Protein AF-A0A524MMD0-F1 (afdb_monomer)

Solvent-accessible surface area (backbone atoms only — not comparable to full-atom values): 6807 Å² total; per-residue (Å²): 137,58,68,65,58,50,49,53,50,51,52,51,51,53,52,47,49,54,50,29,52,58,47,24,76,78,70,69,51,60,38,67,59,56,52,52,52,48,49,47,40,40,46,72,66,70,52,76,50,61,64,68,62,44,66,66,45,49,60,56,51,49,51,53,52,50,49,52,53,53,50,52,54,58,70,74,48,60,62,66,66,44,64,77,41,38,72,64,50,50,53,51,50,51,53,50,52,54,50,48,35,52,51,49,5,53,48,41,23,70,76,38,60,90,84,27,53,59,72,64,32,51,105

Sequence (123 aa):
MEVENLIILVCTTLLLSFISSLIYRLTKIPDVIWLMGFGILMGSGIQYVDKALFNELAPLMSILALSIILFEAGINLDIITLIDNLGKSTILTLATVLSSIILVGIAANKILPQDFTLLQGML

Secondary structure (DSSP, 8-state):
--HHHHHHHHHHHHHHHHHHHHHHHHH---HHHHHHHHHHIIIIIS--S-HHHHHHHHHHHHHHHHHHHHHHHHHTS-HHHHHHHHHHHHHHHHHHHHHHHHHHHHHHHHH-TTT--HHHHT-

Nearest PDB structures (foldseek):
  4cz8-assembly1_B  TM=7.862E-01  e=6.042E-01  Pyrococcus abyssi GE5

Radius of gyration: 19.68 Å; Cα contacts (8 Å, |Δi|>4): 52; chains: 1; bounding box: 36×38×47 Å

pLDDT: mean 90.43, std 6.37, range [52.19, 97.44]

Structure (mmCIF, N/CA/C/O backbone):
data_AF-A0A524MMD0-F1
#
_entry.id   AF-A0A524MMD0-F1
#
loop_
_atom_site.group_PDB
_atom_site.id
_atom_site.type_symbol
_atom_site.label_atom_id
_atom_site.label_alt_id
_atom_site.label_comp_id
_atom_site.label_asym_id
_atom_site.label_entity_id
_atom_site.label_seq_id
_atom_site.pdbx_PDB_ins_code
_atom_site.Cartn_x
_atom_site.Cartn_y
_atom_site.Cartn_z
_atom_site.occupancy
_atom_site.B_iso_or_equiv
_atom_site.auth_seq_id
_atom_site.auth_comp_id
_atom_site.auth_asym_id
_atom_site.auth_atom_id
_atom_site.pdbx_PDB_model_num
ATOM 1 N N . MET A 1 1 ? 16.026 9.870 -23.009 1.00 52.19 1 MET A N 1
ATOM 2 C CA . MET A 1 1 ? 14.681 9.601 -23.574 1.00 52.19 1 MET A CA 1
ATOM 3 C C . MET A 1 1 ? 13.789 8.999 -22.484 1.00 52.19 1 MET A C 1
ATOM 5 O O . MET A 1 1 ? 13.274 7.906 -22.650 1.00 52.19 1 MET A O 1
ATOM 9 N N . GLU A 1 2 ? 13.655 9.664 -21.332 1.00 68.81 2 GLU A N 1
ATOM 10 C CA . GLU A 1 2 ? 13.151 9.004 -20.105 1.00 68.81 2 GLU A CA 1
ATOM 11 C C . GLU A 1 2 ? 11.834 9.603 -19.602 1.00 68.81 2 GLU A C 1
ATOM 13 O O . GLU A 1 2 ? 10.924 8.873 -19.220 1.00 68.81 2 GLU A O 1
ATOM 18 N N . VAL A 1 3 ? 11.686 10.929 -19.679 1.00 79.44 3 VAL A N 1
ATOM 19 C CA . VAL A 1 3 ? 10.491 11.629 -19.182 1.00 79.44 3 VAL A CA 1
ATOM 20 C C . VAL A 1 3 ? 9.250 11.308 -20.019 1.00 79.44 3 VAL A C 1
ATOM 22 O O . VAL A 1 3 ? 8.173 11.114 -19.468 1.00 79.44 3 VAL A O 1
ATOM 25 N N . GLU A 1 4 ? 9.395 11.199 -21.341 1.00 85.81 4 GLU A N 1
ATOM 26 C CA . GLU A 1 4 ? 8.289 10.862 -22.247 1.00 85.81 4 GLU A CA 1
ATOM 27 C C . GLU A 1 4 ? 7.704 9.478 -21.936 1.00 85.81 4 GLU A C 1
ATOM 29 O O . GLU A 1 4 ? 6.498 9.354 -21.733 1.00 85.81 4 GLU A O 1
ATOM 34 N N . ASN A 1 5 ? 8.556 8.457 -21.800 1.00 83.62 5 ASN A N 1
ATOM 35 C CA . ASN A 1 5 ? 8.121 7.097 -21.475 1.00 83.62 5 ASN A CA 1
ATOM 36 C C . ASN A 1 5 ? 7.438 7.029 -20.104 1.00 83.62 5 ASN A C 1
ATOM 38 O O . ASN A 1 5 ? 6.449 6.315 -19.947 1.00 83.62 5 ASN A O 1
ATOM 42 N N . LEU A 1 6 ? 7.927 7.795 -19.123 1.00 83.88 6 LEU A N 1
ATOM 43 C CA . LEU A 1 6 ? 7.313 7.881 -17.798 1.00 83.88 6 LEU A CA 1
ATOM 44 C C . LEU A 1 6 ? 5.916 8.507 -17.883 1.00 83.88 6 LEU A C 1
ATOM 46 O O . LEU A 1 6 ? 4.962 7.948 -17.344 1.00 83.88 6 LEU A O 1
ATOM 50 N N . ILE A 1 7 ? 5.773 9.621 -18.605 1.00 88.12 7 ILE A N 1
ATOM 51 C CA . ILE A 1 7 ? 4.473 10.271 -18.816 1.00 88.12 7 ILE A CA 1
ATOM 52 C C . ILE A 1 7 ? 3.508 9.316 -19.523 1.00 88.12 7 ILE A C 1
ATOM 54 O O . ILE A 1 7 ? 2.381 9.149 -19.063 1.00 88.12 7 ILE A O 1
ATOM 58 N N . ILE A 1 8 ? 3.948 8.641 -20.590 1.00 90.25 8 ILE A N 1
ATOM 59 C CA . ILE A 1 8 ? 3.130 7.652 -21.306 1.00 90.25 8 ILE A CA 1
ATOM 60 C C . ILE A 1 8 ? 2.679 6.543 -20.355 1.00 90.25 8 ILE A C 1
ATOM 62 O O . ILE A 1 8 ? 1.504 6.171 -20.364 1.00 90.25 8 ILE A O 1
ATOM 66 N N . LEU A 1 9 ? 3.577 6.039 -19.507 1.00 89.12 9 LEU A N 1
ATOM 67 C CA . LEU A 1 9 ? 3.261 4.983 -18.552 1.00 89.12 9 LEU A CA 1
ATOM 68 C C . LEU A 1 9 ? 2.232 5.441 -17.518 1.00 89.12 9 LEU A C 1
ATOM 70 O O . LEU A 1 9 ? 1.251 4.735 -17.281 1.00 89.12 9 LEU A O 1
ATOM 74 N N . VAL A 1 10 ? 2.405 6.633 -16.944 1.00 89.56 10 VAL A N 1
ATOM 75 C CA . VAL A 1 10 ? 1.456 7.205 -15.979 1.00 89.56 10 VAL A CA 1
ATOM 76 C C . VAL A 1 10 ? 0.101 7.444 -16.640 1.00 89.56 10 VAL A C 1
ATOM 78 O O . VAL A 1 10 ? -0.913 6.970 -16.134 1.00 89.56 10 VAL A O 1
ATOM 81 N N . CYS A 1 11 ? 0.063 8.102 -17.801 1.00 94.12 11 CYS A N 1
ATOM 82 C CA . CYS A 1 11 ? -1.177 8.363 -18.531 1.00 94.12 11 CYS A CA 1
ATOM 83 C C . CYS A 1 11 ? -1.897 7.069 -18.922 1.00 94.12 11 CYS A C 1
ATOM 85 O O . CYS A 1 11 ? -3.111 6.972 -18.757 1.00 94.12 11 CYS A O 1
ATOM 87 N N . THR A 1 12 ? -1.162 6.055 -19.384 1.00 93.88 12 THR A N 1
ATOM 88 C CA . THR A 1 12 ? -1.736 4.747 -19.725 1.00 93.88 12 THR A CA 1
ATOM 89 C C . THR A 1 12 ? -2.268 4.041 -18.482 1.00 93.88 12 THR A C 1
ATOM 91 O O . THR A 1 12 ? -3.351 3.469 -18.532 1.00 93.88 12 THR A O 1
ATOM 94 N N . THR A 1 13 ? -1.564 4.126 -17.349 1.00 93.38 13 THR A N 1
ATOM 95 C CA . THR A 1 13 ? -2.019 3.548 -16.073 1.00 93.38 13 THR A CA 1
ATOM 96 C C . THR A 1 13 ? -3.298 4.229 -15.579 1.00 93.38 13 THR A C 1
ATOM 98 O O . THR A 1 13 ? -4.241 3.549 -15.176 1.00 93.38 13 THR A O 1
ATOM 101 N N . LEU A 1 14 ? -3.377 5.562 -15.663 1.00 93.94 14 LEU A N 1
ATOM 102 C CA . LEU A 1 14 ? -4.578 6.328 -15.311 1.00 93.94 14 LEU A CA 1
ATOM 103 C C . LEU A 1 14 ? -5.759 5.992 -16.229 1.00 93.94 14 LEU A C 1
ATOM 105 O O . LEU A 1 14 ? -6.870 5.755 -15.756 1.00 93.94 14 LEU A O 1
ATOM 109 N N . LEU A 1 15 ? -5.515 5.923 -17.538 1.00 96.38 15 LEU A N 1
ATOM 110 C CA . LEU A 1 15 ? -6.523 5.536 -18.521 1.00 96.38 15 LEU A CA 1
ATOM 111 C C . LEU A 1 15 ? -7.007 4.103 -18.277 1.00 96.38 15 LEU A C 1
ATOM 113 O O . LEU A 1 15 ? -8.210 3.847 -18.311 1.00 96.38 15 LEU A O 1
ATOM 117 N N . LEU A 1 16 ? -6.095 3.175 -17.980 1.00 96.50 16 LEU A N 1
ATOM 118 C CA . LEU A 1 16 ? -6.441 1.794 -17.669 1.00 96.50 16 LEU A CA 1
ATOM 119 C C . LEU A 1 16 ? -7.265 1.693 -16.383 1.00 96.50 16 LEU A C 1
ATOM 121 O O . LEU A 1 16 ? -8.228 0.937 -16.368 1.00 96.50 16 LEU A O 1
ATOM 125 N N . SER A 1 17 ? -6.931 2.465 -15.345 1.00 94.12 17 SER A N 1
ATOM 126 C CA . SER A 1 17 ? -7.716 2.553 -14.105 1.00 94.12 17 SER A CA 1
ATOM 127 C C . SER A 1 17 ? -9.158 3.003 -14.374 1.00 94.12 17 SER A C 1
ATOM 129 O O . SER A 1 17 ? -10.126 2.417 -13.888 1.00 94.12 17 SER A O 1
ATOM 131 N N . PHE A 1 18 ? -9.333 3.998 -15.246 1.00 94.75 18 PHE A N 1
ATOM 132 C CA . PHE A 1 18 ? -10.665 4.433 -15.657 1.00 94.75 18 PHE A CA 1
ATOM 133 C C . PHE A 1 18 ? -11.421 3.348 -16.445 1.00 94.75 18 PHE A C 1
ATOM 135 O O . PHE A 1 18 ? -12.586 3.059 -16.159 1.00 94.75 18 PHE A O 1
ATOM 142 N N . ILE A 1 19 ? -10.764 2.712 -17.422 1.00 95.94 19 ILE A N 1
ATOM 143 C CA . ILE A 1 19 ? -11.371 1.641 -18.227 1.00 95.94 19 ILE A CA 1
ATOM 144 C C . ILE A 1 19 ? -11.730 0.434 -17.357 1.00 95.94 19 ILE A C 1
ATOM 146 O O . ILE A 1 19 ? -12.809 -0.136 -17.514 1.00 95.94 19 ILE A O 1
ATOM 150 N N . SER A 1 20 ? -10.863 0.041 -16.427 1.00 93.94 20 SER A N 1
ATOM 151 C CA . SER A 1 20 ? -11.103 -1.100 -15.547 1.00 93.94 20 SER A CA 1
ATOM 152 C C . SER A 1 20 ? -12.272 -0.837 -14.595 1.00 93.94 20 SER A C 1
ATOM 154 O O . SER A 1 20 ? -13.089 -1.732 -14.386 1.00 93.94 20 SER A O 1
ATOM 156 N N . SER A 1 21 ? -12.449 0.404 -14.130 1.00 92.44 21 SER A N 1
ATOM 157 C CA . SER A 1 21 ? -13.647 0.830 -13.394 1.00 92.44 21 SER A CA 1
ATOM 158 C C . SER A 1 21 ? -14.934 0.697 -14.227 1.00 92.44 21 SER A C 1
ATOM 160 O O . SER A 1 21 ? -15.984 0.287 -13.718 1.00 92.44 21 SER A O 1
ATOM 162 N N . LEU A 1 22 ? -14.872 0.964 -15.537 1.00 93.00 22 LEU A N 1
ATOM 163 C CA . LEU A 1 22 ? -16.003 0.731 -16.440 1.00 93.00 22 LEU A CA 1
ATOM 164 C C . LEU A 1 22 ? -16.271 -0.771 -16.643 1.00 93.00 22 LEU A C 1
ATOM 166 O O . LEU A 1 22 ? -17.420 -1.207 -16.553 1.00 93.00 22 LEU A O 1
ATOM 170 N N . ILE A 1 23 ? -15.222 -1.572 -16.854 1.00 92.62 23 ILE A N 1
ATOM 171 C CA . ILE A 1 23 ? -15.305 -3.036 -17.002 1.00 92.62 23 ILE A CA 1
ATOM 172 C C . ILE A 1 23 ? -15.850 -3.692 -15.727 1.00 92.62 23 ILE A C 1
ATOM 174 O O . ILE A 1 23 ? -16.632 -4.644 -15.812 1.00 92.62 23 ILE A O 1
ATOM 178 N N . TYR A 1 24 ? -15.505 -3.167 -14.549 1.00 92.94 24 TYR A N 1
ATOM 179 C CA . TYR A 1 24 ? -16.016 -3.632 -13.260 1.00 92.94 24 TYR A CA 1
ATOM 180 C C . TYR A 1 24 ? -17.548 -3.588 -13.200 1.00 92.94 24 TYR A C 1
ATOM 182 O O . TYR A 1 24 ? -18.170 -4.489 -12.634 1.00 92.94 24 TYR A O 1
ATOM 190 N N . ARG A 1 25 ? -18.194 -2.605 -13.848 1.00 90.12 25 ARG A N 1
ATOM 191 C CA . ARG A 1 25 ? -19.667 -2.529 -13.884 1.00 90.12 25 ARG A CA 1
ATOM 192 C C . ARG A 1 25 ? -20.305 -3.750 -14.550 1.00 90.12 25 ARG A C 1
ATOM 194 O O . ARG A 1 25 ? -21.381 -4.159 -14.120 1.00 90.12 25 ARG A O 1
ATOM 201 N N . LEU A 1 26 ? -19.640 -4.326 -15.553 1.00 92.00 26 LEU A N 1
ATOM 202 C CA . LEU A 1 26 ? -20.124 -5.461 -16.349 1.00 92.00 26 LEU A CA 1
ATOM 203 C C . LEU A 1 26 ? -19.635 -6.812 -15.806 1.00 92.00 26 LEU A C 1
ATOM 205 O O . LEU A 1 26 ? -20.403 -7.765 -15.749 1.00 92.00 26 LEU A O 1
ATOM 209 N N . THR A 1 27 ? -18.365 -6.896 -15.404 1.00 92.50 27 THR A N 1
ATOM 210 C CA . THR A 1 27 ? -17.694 -8.161 -15.043 1.00 92.50 27 THR A CA 1
ATOM 211 C C . THR A 1 27 ? -17.575 -8.395 -13.540 1.00 92.50 27 THR A C 1
ATOM 213 O O . THR A 1 27 ? -17.327 -9.522 -13.124 1.00 92.50 27 THR A O 1
ATOM 216 N N . LYS A 1 28 ? -17.725 -7.341 -12.722 1.00 92.69 28 LYS A N 1
ATOM 217 C CA . LYS A 1 28 ? -17.452 -7.337 -11.273 1.00 92.69 28 LYS A CA 1
ATOM 218 C C . LYS A 1 28 ? -16.008 -7.688 -10.887 1.00 92.69 28 LYS A C 1
ATOM 220 O O . LYS A 1 28 ? -15.740 -7.928 -9.715 1.00 92.69 28 LYS A O 1
ATOM 225 N N . ILE A 1 29 ? -15.070 -7.661 -11.837 1.00 93.12 29 ILE A N 1
ATOM 226 C CA . ILE A 1 29 ? -13.634 -7.838 -11.581 1.00 93.12 29 ILE A CA 1
ATOM 227 C C . ILE A 1 29 ? -13.042 -6.494 -11.126 1.00 93.12 29 ILE A C 1
ATOM 229 O O . ILE A 1 29 ? -13.105 -5.546 -11.914 1.00 93.12 29 ILE A O 1
ATOM 233 N N . PRO A 1 30 ? -12.491 -6.383 -9.900 1.00 91.62 30 PRO A N 1
ATOM 234 C CA . PRO A 1 30 ? -11.921 -5.136 -9.393 1.00 91.62 30 PRO A CA 1
ATOM 235 C C . PRO A 1 30 ? -10.837 -4.553 -10.304 1.00 91.62 30 PRO A C 1
ATOM 237 O O . PRO 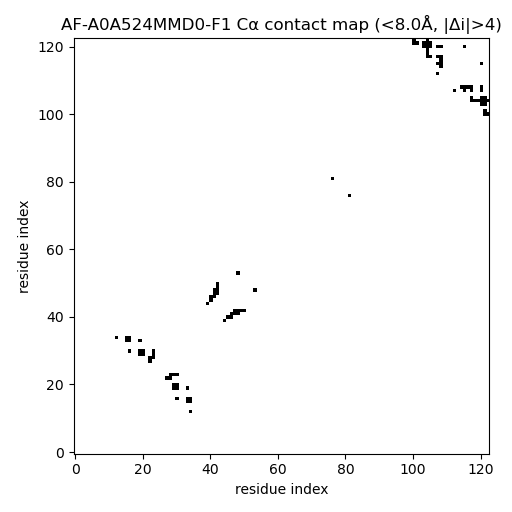A 1 30 ? -10.034 -5.282 -10.892 1.00 91.62 30 PRO A O 1
ATOM 240 N N . ASP A 1 31 ? -10.781 -3.228 -10.366 1.00 92.69 31 ASP A N 1
ATOM 241 C CA . ASP A 1 31 ? -9.770 -2.442 -11.079 1.00 92.69 31 ASP A CA 1
ATOM 242 C C . ASP A 1 31 ? -8.331 -2.801 -10.683 1.00 92.69 31 ASP A C 1
ATOM 244 O O . ASP A 1 31 ? -7.465 -2.915 -11.553 1.00 92.69 31 ASP A O 1
ATOM 248 N N . VAL A 1 32 ? -8.096 -3.077 -9.396 1.00 92.56 32 VAL A N 1
ATOM 249 C CA . VAL A 1 32 ? -6.791 -3.493 -8.857 1.00 92.56 32 VAL A CA 1
ATOM 250 C C . VAL A 1 32 ? -6.219 -4.705 -9.601 1.00 92.56 32 VAL A C 1
ATOM 252 O O . VAL A 1 32 ? -5.018 -4.754 -9.852 1.00 92.56 32 VAL A O 1
ATOM 255 N N . ILE A 1 33 ? -7.054 -5.664 -10.019 1.00 94.75 33 ILE A N 1
ATOM 256 C CA . ILE A 1 33 ? -6.591 -6.862 -10.743 1.00 94.75 33 ILE A CA 1
ATOM 257 C C . ILE A 1 33 ? -6.017 -6.482 -12.112 1.00 94.75 33 ILE A C 1
ATOM 259 O O . ILE A 1 33 ? -4.952 -6.968 -12.498 1.00 94.75 33 ILE A O 1
ATOM 263 N N . TRP A 1 34 ? -6.684 -5.574 -12.825 1.00 94.50 34 TRP A N 1
ATOM 264 C CA . TRP A 1 34 ? -6.228 -5.080 -14.124 1.00 94.50 34 TRP A CA 1
ATOM 265 C C . TRP A 1 34 ? -4.931 -4.280 -14.002 1.00 94.50 34 TRP A C 1
ATOM 267 O O . TRP A 1 34 ? -4.023 -4.459 -14.812 1.00 94.50 34 TRP A O 1
ATOM 277 N N . LEU A 1 35 ? -4.821 -3.444 -12.967 1.00 93.81 35 LEU A N 1
ATOM 278 C CA . LEU A 1 35 ? -3.619 -2.653 -12.699 1.00 93.81 35 LEU A CA 1
ATOM 279 C C . LEU A 1 35 ? -2.424 -3.534 -12.310 1.00 93.81 35 LEU A C 1
ATOM 281 O O . LEU A 1 35 ? -1.333 -3.341 -12.845 1.00 93.81 35 LEU A O 1
ATOM 285 N N . MET A 1 36 ? -2.624 -4.540 -11.450 1.00 94.12 36 MET A N 1
ATOM 286 C CA . MET A 1 36 ? -1.580 -5.517 -11.113 1.00 94.12 36 MET A CA 1
ATOM 287 C C . MET A 1 36 ? -1.110 -6.283 -12.353 1.00 94.12 36 MET A C 1
ATOM 289 O O . MET A 1 36 ? 0.092 -6.387 -12.597 1.00 94.12 36 MET A O 1
ATOM 293 N N . GLY A 1 37 ? -2.048 -6.777 -13.169 1.00 94.56 37 GLY A N 1
ATOM 294 C CA . GLY A 1 37 ? -1.725 -7.482 -14.410 1.00 94.56 37 GLY A CA 1
ATOM 295 C C . GLY A 1 37 ? -0.939 -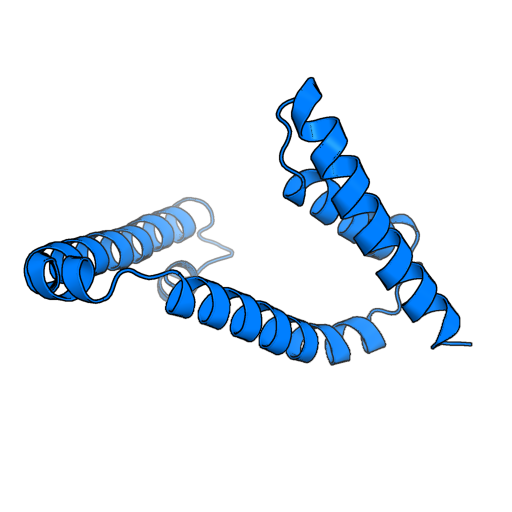6.609 -15.390 1.00 94.56 37 GLY A C 1
ATOM 296 O O . GLY A 1 37 ? 0.057 -7.056 -15.958 1.00 94.56 37 GLY A O 1
ATOM 297 N N . PHE A 1 38 ? -1.332 -5.344 -15.537 1.00 93.94 38 PHE A N 1
ATOM 298 C CA . PHE A 1 38 ? -0.616 -4.377 -16.363 1.00 93.94 38 PHE A CA 1
ATOM 299 C C . PHE A 1 38 ? 0.798 -4.097 -15.851 1.00 93.94 38 PHE A C 1
ATOM 301 O O . PHE A 1 38 ? 1.737 -4.102 -16.643 1.00 93.94 38 PHE A O 1
ATOM 308 N N . GLY A 1 39 ? 0.975 -3.928 -14.537 1.00 91.38 39 GLY A N 1
ATOM 309 C CA . GLY A 1 39 ? 2.294 -3.752 -13.926 1.00 91.38 39 GLY A CA 1
ATOM 310 C C . GLY A 1 39 ? 3.226 -4.938 -14.194 1.00 91.38 39 GLY A C 1
ATOM 311 O O . GLY A 1 39 ? 4.369 -4.747 -14.611 1.00 91.38 39 GLY A O 1
ATOM 312 N N . ILE A 1 40 ? 2.723 -6.168 -14.046 1.00 92.31 40 ILE A N 1
ATOM 313 C CA . ILE A 1 40 ? 3.480 -7.393 -14.356 1.00 92.31 40 ILE A CA 1
ATOM 314 C C . ILE A 1 40 ? 3.852 -7.445 -15.845 1.00 92.31 40 ILE A C 1
ATOM 316 O O . ILE A 1 40 ? 5.000 -7.742 -16.190 1.00 92.31 40 ILE A O 1
ATOM 320 N N . LEU A 1 41 ? 2.904 -7.127 -16.731 1.00 92.88 41 LEU A N 1
ATOM 321 C CA . LEU A 1 41 ? 3.103 -7.145 -18.179 1.00 92.88 41 LEU A CA 1
ATOM 322 C C . LEU A 1 41 ? 4.134 -6.101 -18.626 1.00 92.88 41 LEU A C 1
ATOM 324 O O . LEU A 1 41 ? 5.028 -6.425 -19.406 1.00 92.88 41 LEU A O 1
ATOM 328 N N . MET A 1 42 ? 4.057 -4.877 -18.104 1.00 89.81 42 MET A N 1
ATOM 329 C 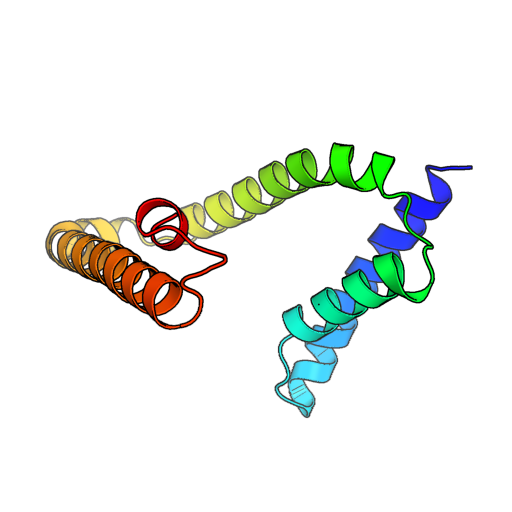CA . MET A 1 42 ? 4.987 -3.799 -18.449 1.00 89.81 42 MET A CA 1
ATOM 330 C C . MET A 1 42 ? 6.382 -4.011 -17.850 1.00 89.81 42 MET A C 1
ATOM 332 O O . MET A 1 42 ? 7.380 -3.721 -18.512 1.00 89.81 42 MET A O 1
ATOM 336 N N . GLY A 1 43 ? 6.465 -4.558 -16.632 1.00 86.75 43 GLY A N 1
ATOM 337 C CA . GLY A 1 43 ? 7.728 -4.799 -15.935 1.00 86.75 43 GLY A CA 1
ATOM 338 C C . GLY A 1 43 ? 8.462 -6.061 -16.396 1.00 86.75 43 GLY A C 1
ATOM 339 O O . GLY A 1 43 ? 9.608 -5.989 -16.834 1.00 86.75 43 GLY A O 1
ATOM 340 N N . SER A 1 44 ? 7.826 -7.233 -16.290 1.00 84.81 44 SER A N 1
ATOM 341 C CA . SER A 1 44 ? 8.471 -8.521 -16.598 1.00 84.81 44 SER A CA 1
ATOM 342 C C . SER A 1 44 ? 8.198 -9.019 -18.015 1.00 84.81 44 SER A C 1
ATOM 344 O O . SER A 1 44 ? 9.033 -9.742 -18.555 1.00 84.81 44 SER A O 1
ATOM 346 N N . GLY A 1 45 ? 7.039 -8.691 -18.593 1.00 86.94 45 GLY A N 1
ATOM 347 C CA . GLY A 1 45 ? 6.634 -9.183 -19.912 1.00 86.94 45 GLY A CA 1
ATOM 348 C C . GLY A 1 45 ? 7.372 -8.480 -21.049 1.00 86.94 45 GLY A C 1
ATOM 349 O O . GLY A 1 45 ? 8.160 -9.098 -21.756 1.00 86.94 45 GLY A O 1
ATOM 350 N N . ILE A 1 46 ? 7.118 -7.180 -21.212 1.00 87.19 46 ILE A N 1
ATOM 351 C CA . ILE A 1 46 ? 7.655 -6.360 -22.313 1.00 87.19 46 ILE A CA 1
ATOM 352 C C . ILE A 1 46 ? 8.977 -5.674 -21.919 1.00 87.19 46 ILE A C 1
ATOM 354 O O . ILE A 1 46 ? 9.719 -5.234 -22.791 1.00 87.19 46 ILE A O 1
ATOM 358 N N . GLN A 1 47 ? 9.299 -5.608 -20.618 1.00 85.38 47 GLN A N 1
ATOM 359 C CA . GLN A 1 47 ? 10.473 -4.897 -20.077 1.00 85.38 47 GLN A CA 1
ATOM 360 C C . GLN A 1 47 ? 10.534 -3.427 -20.520 1.00 85.38 47 GLN A C 1
ATOM 362 O O . GLN A 1 47 ? 11.602 -2.861 -20.735 1.00 85.38 47 GLN A O 1
ATOM 367 N N . TYR A 1 48 ? 9.362 -2.807 -20.660 1.00 85.50 48 TYR A N 1
ATOM 368 C CA . TYR A 1 48 ? 9.233 -1.414 -21.081 1.00 85.50 48 TYR A CA 1
ATOM 369 C C . TYR A 1 48 ? 9.622 -0.437 -19.958 1.00 85.50 48 TYR A C 1
ATOM 371 O O . TYR A 1 48 ? 9.976 0.711 -20.215 1.00 85.50 48 TYR A O 1
ATOM 379 N N . VAL A 1 49 ? 9.555 -0.895 -18.704 1.00 83.56 49 VAL A N 1
ATOM 380 C CA . VAL A 1 49 ? 9.872 -0.105 -17.508 1.00 83.56 49 VAL A CA 1
ATOM 381 C C . VAL A 1 49 ? 11.320 -0.323 -17.091 1.00 83.56 49 VAL A C 1
ATOM 383 O O . VAL A 1 49 ? 11.731 -1.458 -16.843 1.00 83.56 49 VAL A O 1
ATOM 386 N N . ASP A 1 50 ? 12.068 0.769 -16.931 1.00 83.44 50 ASP A N 1
ATOM 387 C CA . ASP A 1 50 ? 13.381 0.723 -16.294 1.00 83.44 50 ASP A CA 1
ATOM 388 C C . ASP A 1 50 ? 13.228 0.405 -14.798 1.00 83.44 50 ASP A C 1
ATOM 390 O O . ASP A 1 50 ? 12.629 1.161 -14.026 1.00 83.44 50 ASP A O 1
ATOM 394 N N . LYS A 1 51 ? 13.789 -0.734 -14.387 1.00 83.62 51 LYS A N 1
ATOM 395 C CA . LYS A 1 51 ? 13.755 -1.214 -13.003 1.00 83.62 51 LYS A CA 1
ATOM 396 C C . LYS A 1 51 ? 14.499 -0.288 -12.042 1.00 83.62 51 LYS A C 1
ATOM 398 O O . LYS A 1 51 ? 14.091 -0.191 -10.889 1.00 83.62 51 LYS A O 1
ATOM 403 N N . ALA A 1 52 ? 15.573 0.370 -12.485 1.00 86.25 52 ALA A N 1
ATOM 404 C CA . ALA A 1 52 ? 16.345 1.279 -11.643 1.00 86.25 52 ALA A CA 1
ATOM 405 C C . ALA A 1 52 ? 15.518 2.523 -11.300 1.00 86.25 52 ALA A C 1
ATOM 407 O O . ALA A 1 52 ? 15.317 2.815 -10.122 1.00 86.25 52 ALA A O 1
ATOM 408 N N . LEU A 1 53 ? 14.939 3.167 -12.320 1.00 83.12 53 LEU A N 1
ATOM 409 C CA . LEU A 1 53 ? 14.036 4.306 -12.133 1.00 83.12 53 LEU A CA 1
ATOM 410 C C . LEU A 1 53 ? 12.795 3.923 -11.317 1.00 83.12 53 LEU A C 1
ATOM 412 O O . LEU A 1 53 ? 12.377 4.674 -10.439 1.00 83.12 53 LEU A O 1
ATOM 416 N N . PHE A 1 54 ? 12.210 2.745 -11.557 1.00 84.00 54 PHE A N 1
ATOM 417 C CA . PHE A 1 54 ? 11.053 2.291 -10.784 1.00 84.00 54 PHE A CA 1
ATOM 418 C C . PHE A 1 54 ? 11.392 2.068 -9.304 1.00 84.00 54 PHE A C 1
ATOM 420 O O . PHE A 1 54 ? 10.627 2.492 -8.444 1.00 84.00 54 PHE A O 1
ATOM 427 N N . ASN A 1 55 ? 12.539 1.460 -8.990 1.00 88.44 55 ASN A N 1
ATOM 428 C CA . ASN A 1 55 ? 12.969 1.246 -7.604 1.00 88.44 55 ASN A CA 1
ATOM 429 C C . ASN A 1 55 ? 13.251 2.559 -6.858 1.00 88.44 55 ASN A C 1
ATOM 431 O O . ASN A 1 55 ? 13.061 2.618 -5.645 1.00 88.44 55 ASN A O 1
ATOM 435 N N . GLU A 1 56 ? 13.675 3.606 -7.566 1.00 89.75 56 GLU A N 1
ATOM 436 C CA . GLU A 1 56 ? 13.880 4.938 -6.990 1.00 89.75 56 GLU A CA 1
ATOM 437 C C . GLU A 1 56 ? 12.552 5.686 -6.775 1.00 89.75 56 GLU A C 1
ATOM 439 O O . GLU A 1 56 ? 12.342 6.315 -5.737 1.00 89.75 56 GLU A O 1
ATOM 444 N N . LEU A 1 57 ? 11.618 5.582 -7.727 1.00 88.06 57 LEU A N 1
ATOM 445 C CA . LEU A 1 57 ? 10.346 6.312 -7.696 1.00 88.06 57 LEU A CA 1
ATOM 446 C C . LEU A 1 57 ? 9.251 5.624 -6.870 1.00 88.06 57 LEU A C 1
ATOM 448 O O . LEU A 1 57 ? 8.397 6.311 -6.304 1.00 88.06 57 LEU A O 1
ATOM 452 N N . ALA A 1 58 ? 9.245 4.291 -6.786 1.00 89.25 58 ALA A N 1
ATOM 453 C CA . ALA A 1 58 ? 8.197 3.533 -6.103 1.00 89.25 58 ALA A CA 1
ATOM 454 C C . ALA A 1 58 ? 8.036 3.915 -4.619 1.00 89.25 58 ALA A C 1
ATOM 456 O O . ALA A 1 58 ? 6.889 4.104 -4.198 1.00 89.25 58 ALA A O 1
ATOM 457 N N . PRO A 1 59 ? 9.111 4.110 -3.823 1.00 94.81 59 PRO A N 1
ATOM 458 C CA . PRO A 1 59 ? 8.982 4.594 -2.450 1.00 94.81 59 PRO A CA 1
ATOM 459 C C . PRO A 1 59 ? 8.319 5.973 -2.373 1.00 94.81 59 PRO A C 1
ATOM 461 O O . PRO A 1 59 ? 7.392 6.162 -1.587 1.00 94.81 59 PRO A O 1
ATOM 464 N N . LEU A 1 60 ? 8.729 6.920 -3.226 1.00 93.94 60 LEU A N 1
ATOM 465 C CA . LEU A 1 60 ? 8.166 8.272 -3.256 1.00 93.94 60 LEU A CA 1
ATOM 466 C C . LEU A 1 60 ? 6.673 8.246 -3.611 1.00 93.94 60 LEU A C 1
ATOM 468 O O . LEU A 1 60 ? 5.859 8.859 -2.921 1.00 93.94 60 LEU A O 1
ATOM 472 N N . MET A 1 61 ? 6.303 7.497 -4.652 1.00 90.75 61 MET A N 1
ATOM 473 C CA . MET A 1 61 ? 4.909 7.360 -5.081 1.00 90.75 61 MET A CA 1
ATOM 474 C C . MET A 1 61 ? 4.055 6.653 -4.029 1.00 90.75 61 MET A C 1
ATOM 476 O O . MET A 1 61 ? 2.917 7.057 -3.811 1.00 90.75 61 MET A O 1
ATOM 480 N N . SER A 1 62 ? 4.605 5.656 -3.330 1.00 94.25 62 SER A N 1
ATOM 481 C CA . SER A 1 62 ? 3.913 4.970 -2.233 1.00 94.25 62 SER A CA 1
ATOM 482 C C . SER A 1 62 ? 3.638 5.916 -1.069 1.00 94.25 62 SER A C 1
ATOM 484 O O . SER A 1 62 ? 2.530 5.922 -0.543 1.00 94.25 62 SER A O 1
ATOM 486 N N . ILE A 1 63 ? 4.607 6.761 -0.699 1.00 96.94 63 ILE A N 1
ATOM 487 C CA . ILE A 1 63 ? 4.424 7.777 0.348 1.00 96.94 63 ILE A CA 1
ATOM 488 C C . ILE A 1 63 ? 3.325 8.759 -0.053 1.00 96.94 63 ILE A C 1
ATOM 490 O O . ILE A 1 63 ? 2.434 9.030 0.752 1.00 96.94 63 ILE A O 1
ATOM 494 N N . LEU A 1 64 ? 3.360 9.272 -1.287 1.00 96.50 64 LEU A N 1
ATOM 495 C CA . LEU A 1 64 ? 2.347 10.203 -1.785 1.00 96.50 64 LEU A CA 1
ATOM 496 C C . LEU A 1 64 ? 0.958 9.557 -1.814 1.00 96.50 64 LEU A C 1
ATOM 498 O O . LEU A 1 64 ? 0.014 10.125 -1.272 1.00 96.50 64 LEU A O 1
ATOM 502 N N . ALA A 1 65 ? 0.841 8.357 -2.384 1.00 94.62 65 ALA A N 1
ATOM 503 C CA . ALA A 1 65 ? -0.420 7.631 -2.478 1.00 94.62 65 ALA A CA 1
ATOM 504 C C . ALA A 1 65 ? -0.994 7.311 -1.093 1.00 94.62 65 ALA A C 1
ATOM 506 O O . ALA A 1 65 ? -2.148 7.633 -0.826 1.00 94.62 65 ALA A O 1
ATOM 507 N N . LEU A 1 66 ? -0.189 6.745 -0.186 1.00 97.06 66 LEU A N 1
ATOM 508 C CA . LEU A 1 66 ? -0.619 6.444 1.182 1.00 97.06 66 LEU A CA 1
ATOM 509 C C . LEU A 1 66 ? -1.008 7.712 1.941 1.00 97.06 66 LEU A C 1
ATOM 511 O O . LEU A 1 66 ? -2.018 7.709 2.635 1.00 97.06 66 LEU A O 1
ATOM 515 N N . SER A 1 67 ? -0.251 8.801 1.787 1.00 97.44 67 SER A N 1
ATOM 516 C CA . SER A 1 67 ? -0.570 10.076 2.436 1.00 97.44 67 SER A CA 1
ATOM 517 C C . SER A 1 67 ? -1.902 10.635 1.946 1.00 97.44 67 SER A C 1
ATOM 519 O O . SER A 1 67 ? -2.713 11.054 2.764 1.00 97.44 67 SER A O 1
ATOM 521 N N . ILE A 1 68 ? -2.160 10.598 0.634 1.00 96.75 68 ILE A N 1
ATOM 522 C CA . ILE A 1 68 ? -3.435 11.043 0.055 1.00 96.75 68 ILE A CA 1
ATOM 523 C C . ILE A 1 68 ? -4.584 10.148 0.533 1.00 96.75 68 ILE A C 1
ATOM 525 O O . ILE A 1 68 ? -5.585 10.672 1.010 1.00 96.75 68 ILE A O 1
ATOM 529 N N . ILE A 1 69 ? -4.427 8.821 0.481 1.00 95.62 69 ILE A N 1
ATOM 530 C CA . ILE A 1 69 ? -5.460 7.861 0.906 1.00 95.62 69 ILE A CA 1
ATOM 531 C C . ILE A 1 69 ? -5.783 8.020 2.397 1.00 95.62 69 ILE A C 1
ATOM 533 O O . ILE A 1 69 ? -6.952 8.065 2.772 1.00 95.62 69 ILE A O 1
ATOM 537 N N . LEU A 1 70 ? -4.768 8.125 3.261 1.00 96.69 70 LEU A N 1
ATOM 538 C CA . LEU A 1 70 ? -4.964 8.311 4.702 1.00 96.69 70 LEU A CA 1
ATOM 539 C C . LEU A 1 70 ? -5.583 9.672 5.020 1.00 96.69 70 LEU A C 1
ATOM 541 O O . LEU A 1 70 ? -6.418 9.769 5.917 1.00 96.69 70 LEU A O 1
ATOM 545 N N . PHE A 1 71 ? -5.197 10.714 4.287 1.00 97.38 71 PHE A N 1
ATOM 546 C CA . PHE A 1 71 ? -5.778 12.042 4.438 1.00 97.38 71 PHE A CA 1
ATOM 547 C C . PHE A 1 71 ? -7.249 12.066 4.013 1.00 97.38 71 PHE A C 1
ATOM 549 O O . PHE A 1 71 ? -8.090 12.580 4.746 1.00 97.38 71 PHE A O 1
ATOM 556 N N . GLU A 1 72 ? -7.580 11.454 2.876 1.00 96.69 72 GLU A N 1
ATOM 557 C CA . GLU A 1 72 ? -8.956 11.314 2.400 1.00 96.69 72 GLU A CA 1
ATOM 558 C C . GLU A 1 72 ? -9.804 10.485 3.371 1.00 96.69 72 GLU A C 1
ATOM 560 O O . GLU A 1 72 ? -10.901 10.906 3.743 1.00 96.69 72 GLU A O 1
ATOM 565 N N . ALA A 1 73 ? -9.286 9.349 3.847 1.00 94.44 73 ALA A N 1
ATOM 566 C CA . ALA A 1 73 ? -9.953 8.535 4.859 1.00 94.44 73 ALA A CA 1
ATOM 567 C C . ALA A 1 73 ? -10.164 9.310 6.169 1.00 94.44 73 ALA A C 1
ATOM 569 O O . ALA A 1 73 ? -11.219 9.191 6.785 1.00 94.44 73 ALA A O 1
ATOM 570 N N . GLY A 1 74 ? -9.190 10.129 6.575 1.00 93.12 74 GLY A N 1
ATOM 571 C CA . GLY A 1 74 ? -9.269 10.965 7.771 1.00 93.12 74 GLY A CA 1
ATOM 572 C C . GLY A 1 74 ? -10.285 12.105 7.660 1.00 93.12 74 GLY A C 1
ATOM 573 O O . GLY A 1 74 ? -11.019 12.346 8.612 1.00 93.12 74 GLY A O 1
ATOM 574 N N . ILE A 1 75 ? -10.369 12.784 6.509 1.00 95.38 75 ILE A N 1
ATOM 575 C CA . ILE A 1 75 ? -11.345 13.867 6.278 1.00 95.38 75 ILE A CA 1
ATOM 576 C C . ILE A 1 75 ? -12.778 13.336 6.238 1.00 95.38 75 ILE A C 1
ATOM 578 O O . ILE A 1 75 ? -13.685 13.981 6.758 1.00 95.38 75 ILE A O 1
ATOM 582 N N . ASN A 1 76 ? -12.991 12.174 5.617 1.00 94.62 76 ASN A N 1
ATOM 583 C CA . ASN A 1 76 ? -14.319 11.569 5.494 1.00 94.62 76 ASN A CA 1
ATOM 584 C C . ASN A 1 76 ? -14.767 10.826 6.766 1.00 94.62 76 ASN A C 1
ATOM 586 O O . ASN A 1 76 ? -15.852 10.242 6.791 1.00 94.62 76 ASN A O 1
ATOM 590 N N . LEU A 1 77 ? -13.943 10.824 7.816 1.00 92.75 77 LEU A N 1
ATOM 591 C CA . LEU A 1 77 ? -14.245 10.150 9.066 1.00 92.75 77 LEU A CA 1
ATOM 592 C C . LEU A 1 77 ? -15.184 10.997 9.937 1.00 92.75 77 LEU A C 1
ATOM 594 O O . LEU A 1 77 ? -14.895 12.146 10.268 1.00 92.75 77 LEU A O 1
ATOM 598 N N . ASP A 1 78 ? -16.297 10.403 10.366 1.00 93.00 78 ASP A N 1
ATOM 599 C CA . ASP A 1 78 ? -17.197 11.021 11.339 1.00 93.00 78 ASP A CA 1
ATOM 600 C C . ASP A 1 78 ? -16.578 10.966 12.745 1.00 93.00 78 ASP A C 1
ATOM 602 O O . ASP A 1 78 ? -16.628 9.948 13.443 1.00 93.00 78 ASP A O 1
ATOM 606 N N . ILE A 1 79 ? -15.981 12.087 13.151 1.00 91.75 79 ILE A N 1
ATOM 607 C CA . ILE A 1 79 ? -15.288 12.237 14.435 1.00 91.75 79 ILE A CA 1
ATOM 608 C C . ILE A 1 79 ? -16.242 12.064 15.624 1.00 91.75 79 ILE A C 1
ATOM 610 O O . ILE A 1 79 ? -15.823 11.552 16.662 1.00 91.75 79 ILE A O 1
ATOM 614 N N . ILE A 1 80 ? -17.513 12.452 15.488 1.00 93.44 80 ILE A N 1
ATOM 615 C CA . ILE A 1 80 ? -18.492 12.361 16.580 1.00 93.44 80 ILE A CA 1
ATOM 616 C C . ILE A 1 80 ? -18.792 10.885 16.842 1.00 93.44 80 ILE A C 1
ATOM 618 O O . ILE A 1 80 ? -18.567 10.385 17.945 1.00 93.44 80 ILE A O 1
ATOM 622 N N . THR A 1 81 ? -19.174 10.157 15.790 1.00 91.69 81 THR A N 1
ATOM 623 C CA . THR A 1 81 ? -19.439 8.715 15.878 1.00 91.69 81 THR A CA 1
ATOM 624 C C . THR A 1 81 ? -18.196 7.930 16.310 1.00 91.69 81 THR A C 1
ATOM 626 O O . THR A 1 81 ? -18.314 6.955 17.062 1.00 91.69 81 THR A O 1
ATOM 629 N N . LEU A 1 82 ? -17.000 8.345 15.866 1.00 90.94 82 LEU A N 1
ATOM 630 C CA . LEU A 1 82 ? -15.733 7.743 16.284 1.00 90.94 82 LEU A CA 1
ATOM 631 C C . LEU A 1 82 ? -15.528 7.867 17.793 1.00 90.94 82 LEU A C 1
ATOM 633 O O . LEU A 1 82 ? -15.231 6.860 18.430 1.00 90.94 82 LEU A O 1
ATOM 637 N N . ILE A 1 83 ? -15.656 9.072 18.355 1.00 92.44 83 ILE A N 1
ATOM 638 C CA . ILE A 1 83 ? -15.417 9.316 19.784 1.00 92.44 83 ILE A CA 1
ATOM 639 C C . ILE A 1 83 ? -16.448 8.562 20.631 1.00 92.44 83 ILE A C 1
ATOM 641 O O . ILE A 1 83 ? -16.067 7.896 21.597 1.00 92.44 83 ILE A O 1
ATOM 645 N N . ASP A 1 84 ? -17.719 8.571 20.221 1.00 94.31 84 ASP A N 1
ATOM 646 C CA . ASP A 1 84 ? -18.802 7.872 20.923 1.00 94.31 84 ASP A CA 1
ATOM 647 C C . ASP A 1 84 ? -18.598 6.347 20.961 1.00 94.31 84 ASP A C 1
ATOM 649 O O . ASP A 1 84 ? -18.960 5.678 21.933 1.00 94.31 84 ASP A O 1
ATOM 653 N N . ASN A 1 85 ? -17.971 5.777 19.925 1.00 93.12 85 ASN A N 1
ATOM 654 C CA . ASN A 1 85 ? -17.723 4.336 19.808 1.00 93.12 85 ASN A CA 1
ATOM 655 C C . ASN A 1 85 ? -16.254 3.936 20.022 1.00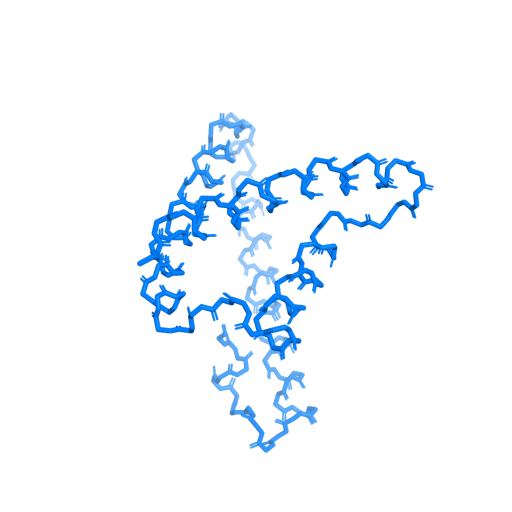 93.12 85 ASN A C 1
ATOM 657 O O . ASN A 1 85 ? -15.906 2.760 19.851 1.00 93.12 85 ASN A O 1
ATOM 661 N N . LEU A 1 86 ? -15.396 4.878 20.428 1.00 90.31 86 LEU A N 1
ATOM 662 C CA . LEU A 1 86 ? -13.940 4.725 20.426 1.00 90.31 86 LEU A CA 1
ATOM 663 C C . LEU A 1 86 ? -13.495 3.512 21.242 1.00 90.31 86 LEU A C 1
ATOM 665 O O . LEU A 1 86 ? -12.689 2.716 20.770 1.00 90.31 86 LEU A O 1
ATOM 669 N N . GLY A 1 87 ? -14.042 3.335 22.448 1.00 91.06 87 GLY A N 1
ATOM 670 C CA . GLY A 1 87 ? -13.635 2.253 23.348 1.00 91.06 87 GLY A CA 1
ATOM 671 C C . GLY A 1 87 ? -13.857 0.865 22.741 1.00 91.06 87 GLY A C 1
ATOM 672 O O . GLY A 1 87 ? -12.937 0.049 22.691 1.00 91.06 87 GLY A O 1
ATOM 673 N N . LYS A 1 88 ? -15.061 0.608 22.214 1.00 90.94 88 LYS A N 1
ATOM 674 C CA . LYS A 1 88 ? -15.392 -0.680 21.584 1.00 90.94 88 LYS A CA 1
ATOM 675 C C . LYS A 1 88 ? -14.644 -0.870 20.264 1.00 90.94 88 LYS A C 1
ATOM 677 O O . LYS A 1 88 ? -14.112 -1.950 20.026 1.00 90.94 88 LYS A O 1
ATOM 682 N N . SER A 1 89 ? -14.573 0.177 19.439 1.00 91.75 89 SER A N 1
ATOM 683 C CA . SER A 1 89 ? -13.894 0.146 18.139 1.00 91.75 89 SER A CA 1
ATOM 684 C C . SER A 1 89 ? -12.389 -0.098 18.280 1.00 91.75 89 SER A C 1
ATOM 686 O O . SER A 1 89 ? -11.822 -0.916 17.559 1.00 91.75 89 SER A O 1
ATOM 688 N N . THR A 1 90 ? -11.746 0.526 19.269 1.00 92.44 90 THR A N 1
ATOM 689 C CA . THR A 1 90 ? -10.309 0.355 19.529 1.00 92.44 90 THR A CA 1
ATOM 690 C C . THR A 1 90 ? -9.995 -1.071 19.958 1.00 92.44 90 THR A C 1
ATOM 692 O O . THR A 1 90 ? -9.084 -1.682 19.406 1.00 92.44 90 THR A O 1
ATOM 695 N N . ILE A 1 91 ? -10.767 -1.636 20.896 1.00 95.50 91 ILE A N 1
ATOM 696 C CA . ILE A 1 91 ? -10.571 -3.026 21.339 1.00 95.50 91 ILE A CA 1
ATOM 697 C C . ILE A 1 91 ? -10.789 -3.989 20.171 1.00 95.50 91 ILE A C 1
ATOM 699 O O . ILE A 1 91 ? -9.983 -4.895 19.974 1.00 95.50 91 ILE A O 1
ATOM 703 N N . LEU A 1 92 ? -11.842 -3.778 19.374 1.00 95.19 92 LEU A N 1
ATOM 704 C CA . LEU A 1 92 ? -12.127 -4.615 18.212 1.00 95.19 92 LEU A CA 1
ATOM 705 C C . LEU A 1 92 ? -11.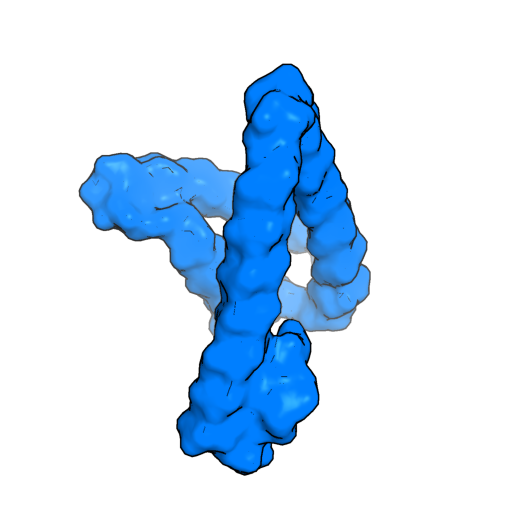006 -4.534 17.170 1.00 95.19 92 LEU A C 1
ATOM 707 O O . LEU A 1 92 ? -10.545 -5.564 16.686 1.00 95.19 92 LEU A O 1
ATOM 711 N N . THR A 1 93 ? -10.529 -3.330 16.859 1.00 95.12 93 THR A N 1
ATOM 712 C CA . THR A 1 93 ? -9.443 -3.110 15.894 1.00 95.12 93 THR A CA 1
ATOM 713 C C . THR A 1 93 ? -8.148 -3.747 16.381 1.00 95.12 93 THR A C 1
ATOM 715 O O . THR A 1 93 ? -7.518 -4.500 15.648 1.00 95.12 93 THR A O 1
ATOM 718 N N . LEU A 1 94 ? -7.771 -3.520 17.641 1.00 96.00 94 LEU A N 1
ATOM 719 C CA . LEU A 1 94 ? -6.545 -4.080 18.198 1.00 96.00 94 LEU A CA 1
ATOM 720 C C . LEU A 1 94 ? -6.602 -5.611 18.244 1.00 96.00 94 LEU A C 1
ATOM 722 O O . LEU A 1 94 ? -5.656 -6.274 17.825 1.00 96.00 94 LEU A O 1
ATOM 726 N N . ALA A 1 95 ? -7.723 -6.178 18.699 1.00 96.62 95 ALA A N 1
ATOM 727 C CA . ALA A 1 95 ? -7.908 -7.623 18.751 1.00 96.62 95 ALA A CA 1
ATOM 728 C C . ALA A 1 95 ? -7.868 -8.251 17.352 1.00 96.62 95 ALA A C 1
ATOM 730 O O . ALA A 1 95 ? -7.188 -9.253 17.155 1.00 96.62 95 ALA A O 1
ATOM 731 N N . THR A 1 96 ? -8.558 -7.662 16.372 1.00 96.31 96 THR A N 1
ATOM 732 C CA . THR A 1 96 ? -8.613 -8.197 15.003 1.00 96.31 96 THR A CA 1
ATOM 733 C C . THR A 1 96 ? -7.283 -8.060 14.271 1.00 96.31 96 THR A C 1
ATOM 735 O O . THR A 1 96 ? -6.837 -9.037 13.675 1.00 96.31 96 THR A O 1
ATOM 738 N N . VAL A 1 97 ? -6.606 -6.910 14.359 1.00 96.00 97 VAL A N 1
ATOM 739 C CA . VAL A 1 97 ? -5.301 -6.691 13.716 1.00 96.00 97 VAL A CA 1
ATOM 740 C C . VAL A 1 97 ? -4.237 -7.598 14.326 1.00 96.00 97 VAL A C 1
ATOM 742 O O . VAL A 1 97 ? -3.579 -8.329 13.589 1.00 96.00 97 VAL A O 1
ATOM 745 N N . LEU A 1 98 ? -4.105 -7.635 15.658 1.00 95.75 98 LEU A N 1
ATOM 746 C CA . LEU A 1 98 ? -3.133 -8.519 16.312 1.00 95.75 98 LEU A CA 1
ATOM 747 C C . LEU A 1 98 ? -3.442 -9.993 16.043 1.00 95.75 98 LEU A C 1
ATOM 749 O O . LEU A 1 98 ? -2.536 -10.764 15.729 1.00 95.75 98 LEU A O 1
ATOM 753 N N . SER A 1 99 ? -4.716 -10.390 16.114 1.00 95.12 99 SER A N 1
ATOM 754 C CA . SER A 1 99 ? -5.118 -11.759 15.791 1.00 95.12 99 SER A CA 1
ATOM 755 C C . SER A 1 99 ? -4.809 -12.105 14.336 1.00 95.12 99 SER A C 1
ATOM 757 O O . SER A 1 99 ? -4.351 -13.213 14.075 1.00 95.12 99 SER A O 1
ATOM 759 N N . SER A 1 100 ? -5.038 -11.188 13.394 1.00 95.50 100 SER A N 1
ATOM 760 C CA . SER A 1 100 ? -4.723 -11.399 11.980 1.00 95.50 100 SER A CA 1
ATOM 761 C C . SER A 1 100 ? -3.222 -11.569 11.775 1.00 95.50 100 SER A C 1
ATOM 763 O O . SER A 1 100 ? -2.812 -12.526 11.130 1.00 95.50 100 SER A O 1
ATOM 765 N N . ILE A 1 101 ? -2.401 -10.700 12.373 1.00 94.88 101 ILE A N 1
ATOM 766 C CA . ILE A 1 101 ? -0.935 -10.776 12.292 1.00 94.88 101 ILE A CA 1
ATOM 767 C C . ILE A 1 101 ? -0.428 -12.127 12.811 1.00 94.88 101 ILE A C 1
ATOM 769 O O . ILE A 1 101 ? 0.350 -12.805 12.143 1.00 94.88 101 ILE A O 1
ATOM 773 N N . ILE A 1 102 ? -0.903 -12.556 13.984 1.00 94.00 102 ILE A N 1
ATOM 774 C CA . ILE A 1 102 ? -0.481 -13.824 14.593 1.00 94.00 102 ILE A CA 1
ATOM 775 C C . ILE A 1 102 ? -0.936 -15.017 13.745 1.00 94.00 102 ILE A C 1
ATOM 777 O O . ILE A 1 102 ? -0.145 -15.921 13.476 1.00 94.00 102 ILE A O 1
ATOM 781 N N . LEU A 1 103 ? -2.202 -15.038 13.312 1.00 94.00 103 LEU A N 1
ATOM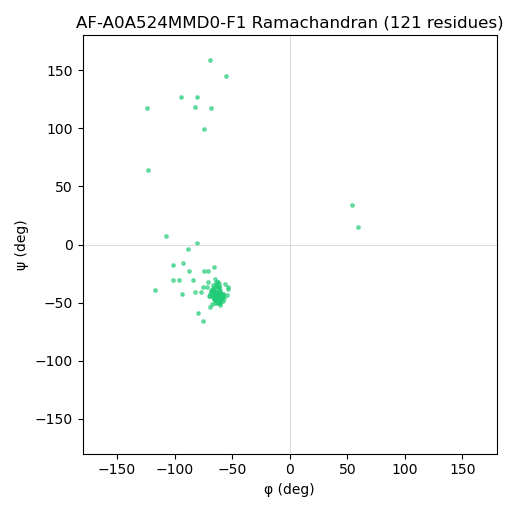 782 C CA . LEU A 1 103 ? -2.750 -16.148 12.530 1.00 94.00 103 LEU A CA 1
ATOM 783 C C . LEU A 1 103 ? -2.069 -16.272 11.168 1.00 94.00 103 LEU A C 1
ATOM 785 O O . LEU A 1 103 ? -1.669 -17.375 10.793 1.00 94.00 103 LEU A O 1
ATOM 789 N N . VAL A 1 104 ? -1.908 -15.156 10.452 1.00 93.44 104 VAL A N 1
ATOM 790 C CA . VAL A 1 104 ? -1.236 -15.129 9.149 1.00 93.44 104 VAL A CA 1
ATOM 791 C C . VAL A 1 104 ? 0.232 -15.513 9.304 1.00 93.44 104 VAL A C 1
ATOM 793 O O . VAL A 1 104 ? 0.699 -16.359 8.548 1.00 93.44 104 VAL A O 1
ATOM 796 N N . GLY A 1 105 ? 0.932 -15.013 10.326 1.00 92.31 105 GLY A N 1
ATOM 797 C CA . GLY A 1 105 ? 2.336 -15.362 10.548 1.00 92.31 105 GLY A CA 1
ATOM 798 C C . GLY A 1 105 ? 2.569 -16.833 10.881 1.00 92.31 105 GLY A C 1
ATOM 799 O O . GLY A 1 105 ? 3.475 -17.457 10.326 1.00 92.31 105 GLY A O 1
ATOM 800 N N . ILE A 1 106 ? 1.715 -17.435 11.715 1.00 91.88 106 ILE A N 1
ATOM 801 C CA . ILE A 1 106 ? 1.777 -18.879 11.995 1.00 91.88 106 ILE A CA 1
ATOM 802 C C . ILE A 1 106 ? 1.436 -19.690 10.739 1.00 91.88 106 ILE A C 1
ATOM 804 O O . ILE A 1 106 ? 2.092 -20.697 10.462 1.00 91.88 106 ILE A O 1
ATOM 808 N N . ALA A 1 107 ? 0.418 -19.277 9.978 1.00 92.00 107 ALA A N 1
ATOM 809 C CA . ALA A 1 107 ? 0.029 -19.954 8.745 1.00 92.00 107 ALA A CA 1
ATOM 810 C C . ALA A 1 107 ? 1.147 -19.895 7.693 1.00 92.00 107 ALA A C 1
ATOM 812 O O . ALA A 1 107 ? 1.491 -20.928 7.120 1.00 92.00 107 ALA A O 1
ATOM 813 N N . ALA A 1 108 ? 1.762 -18.726 7.498 1.00 90.62 108 ALA A N 1
ATOM 814 C CA . ALA A 1 108 ? 2.882 -18.526 6.585 1.00 90.62 108 ALA A CA 1
ATOM 815 C C . ALA A 1 108 ? 4.072 -19.417 6.961 1.00 90.62 108 ALA A C 1
ATOM 817 O O . ALA A 1 108 ? 4.567 -20.158 6.114 1.00 90.62 108 ALA A O 1
ATOM 818 N N . ASN A 1 109 ? 4.465 -19.441 8.240 1.00 89.12 109 ASN A N 1
ATOM 819 C CA . ASN A 1 109 ? 5.560 -20.294 8.702 1.00 89.12 109 ASN A CA 1
ATOM 820 C C . ASN A 1 109 ? 5.254 -21.797 8.555 1.00 89.12 109 ASN A C 1
ATOM 822 O O . ASN A 1 109 ? 6.151 -22.573 8.243 1.00 89.12 109 ASN A O 1
ATOM 826 N N . LYS A 1 110 ? 4.001 -22.231 8.750 1.00 88.25 110 LYS A N 1
ATOM 827 C CA . LYS A 1 110 ? 3.632 -23.648 8.585 1.00 88.25 110 LYS A CA 1
ATOM 828 C C . LYS A 1 110 ? 3.538 -24.095 7.128 1.00 88.25 110 LYS A C 1
ATOM 830 O O . LYS A 1 110 ? 3.860 -25.245 6.845 1.00 88.25 110 LYS A O 1
ATOM 835 N N . ILE A 1 111 ? 3.051 -23.234 6.235 1.00 92.00 111 ILE A N 1
ATOM 836 C CA . ILE A 1 111 ? 2.854 -23.568 4.817 1.00 92.00 111 ILE A CA 1
ATOM 837 C C . ILE A 1 111 ? 4.167 -23.424 4.042 1.00 92.00 111 ILE A C 1
ATOM 839 O O . ILE A 1 111 ? 4.483 -24.281 3.219 1.00 92.00 111 ILE A O 1
ATOM 843 N N . LEU A 1 112 ? 4.948 -22.379 4.333 1.00 86.81 112 LEU A N 1
ATOM 844 C CA . LEU A 1 112 ? 6.224 -22.07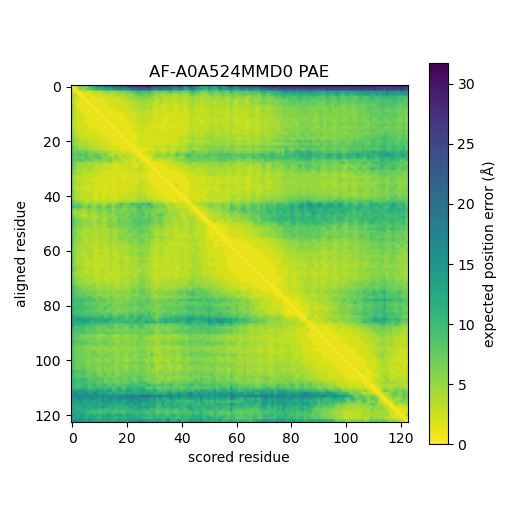2 3.681 1.00 86.81 112 LEU A CA 1
ATOM 845 C C . LEU A 1 112 ? 7.367 -21.987 4.712 1.00 86.81 112 LEU A C 1
ATOM 847 O O . LEU A 1 112 ? 7.977 -20.929 4.889 1.00 86.81 112 LEU A O 1
ATOM 851 N N . PRO A 1 113 ? 7.694 -23.103 5.393 1.00 77.69 113 PRO A N 1
ATOM 852 C CA . PRO A 1 113 ? 8.684 -23.115 6.471 1.00 77.69 113 PRO A CA 1
ATOM 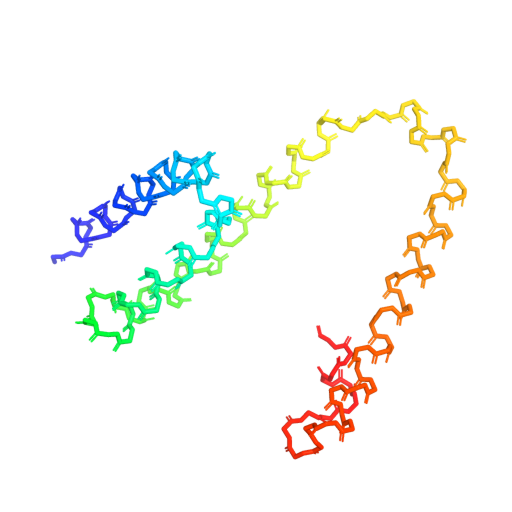853 C C . PRO A 1 113 ? 10.111 -22.813 6.005 1.00 77.69 113 PRO A C 1
ATOM 855 O O . PRO A 1 113 ? 10.953 -22.478 6.834 1.00 77.69 113 PRO A O 1
ATOM 858 N N . GLN A 1 114 ? 10.403 -22.957 4.708 1.00 75.88 114 GLN A N 1
ATOM 859 C CA . GLN A 1 114 ? 11.734 -22.678 4.160 1.00 75.88 114 GLN A CA 1
ATOM 860 C C . GLN A 1 114 ? 11.935 -21.212 3.758 1.00 75.88 114 GLN A C 1
ATOM 862 O O . GLN A 1 114 ? 13.076 -20.758 3.754 1.00 75.88 114 GLN A O 1
ATOM 867 N N . ASP A 1 115 ? 10.854 -20.471 3.495 1.00 79.50 115 ASP A N 1
ATOM 868 C CA . ASP A 1 115 ? 10.926 -19.085 3.015 1.00 79.50 115 ASP A CA 1
ATOM 869 C C . ASP A 1 115 ? 10.658 -18.060 4.126 1.00 79.50 115 ASP A C 1
ATOM 871 O O . ASP A 1 115 ? 11.222 -16.966 4.102 1.00 79.50 115 ASP A O 1
ATOM 875 N N . PHE A 1 116 ? 9.833 -18.404 5.127 1.00 80.12 116 PHE A N 1
ATOM 876 C CA . PHE A 1 116 ? 9.413 -17.467 6.172 1.00 80.12 116 PHE A CA 1
ATOM 877 C C . PHE A 1 116 ? 9.728 -17.969 7.581 1.00 80.12 116 PHE A C 1
ATOM 879 O O . PHE A 1 116 ? 9.157 -18.946 8.078 1.00 80.12 116 PHE A O 1
ATOM 886 N N . THR A 1 117 ? 10.579 -17.224 8.290 1.00 85.69 117 THR A N 1
ATOM 887 C CA . THR A 1 117 ? 10.681 -17.343 9.753 1.00 85.69 117 THR A CA 1
ATOM 888 C C . THR A 1 117 ? 9.416 -16.801 10.426 1.00 85.69 117 THR A C 1
ATOM 890 O O . THR A 1 117 ? 8.700 -15.987 9.847 1.00 85.69 117 THR A O 1
ATOM 893 N N . LEU A 1 118 ? 9.135 -17.209 11.670 1.00 79.94 118 LEU A N 1
ATOM 894 C CA . LEU A 1 118 ? 7.944 -16.748 12.400 1.00 79.94 118 LEU A CA 1
ATOM 895 C C . LEU A 1 118 ? 7.862 -15.212 12.464 1.00 79.94 118 LEU A C 1
ATOM 897 O O . LEU A 1 118 ? 6.805 -14.643 12.227 1.00 79.94 118 LEU A O 1
ATOM 901 N N . LEU A 1 119 ? 8.989 -14.546 12.736 1.00 83.00 119 LEU A 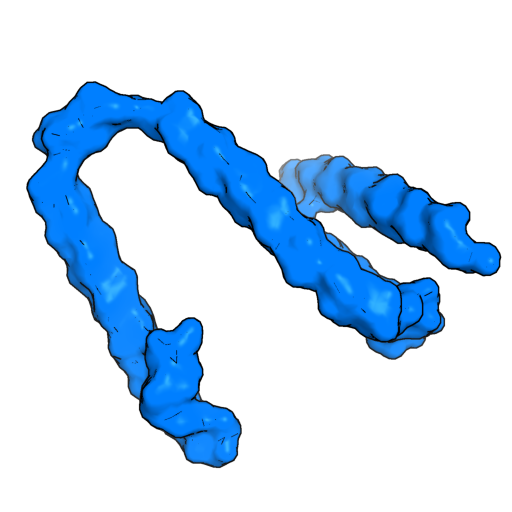N 1
ATOM 902 C CA . LEU A 1 119 ? 9.040 -13.088 12.827 1.00 83.00 119 LEU A CA 1
ATOM 903 C C . LEU A 1 119 ? 8.775 -12.423 11.469 1.00 83.00 119 LEU A C 1
ATOM 905 O O . LEU A 1 119 ? 8.074 -11.423 11.419 1.00 83.00 119 LEU A O 1
ATOM 909 N N . GLN A 1 120 ? 9.295 -12.994 10.379 1.00 84.62 120 GLN A N 1
ATOM 910 C CA . GLN A 1 120 ? 9.041 -12.500 9.022 1.00 84.62 120 GLN A CA 1
ATOM 911 C C . GLN A 1 120 ? 7.608 -12.755 8.561 1.00 84.62 120 GLN A C 1
ATOM 913 O O . GLN A 1 120 ? 7.080 -11.951 7.814 1.00 84.62 120 GLN A O 1
ATOM 918 N N . GLY A 1 121 ? 6.971 -13.845 8.994 1.00 79.81 121 GLY A N 1
ATOM 919 C CA . GLY A 1 121 ? 5.563 -14.097 8.680 1.00 79.81 121 GLY A CA 1
ATOM 920 C C . GLY A 1 121 ? 4.602 -13.158 9.417 1.00 79.81 121 GLY A C 1
ATOM 921 O O . GLY A 1 121 ? 3.470 -12.977 8.981 1.00 79.81 121 GLY A O 1
ATOM 922 N N . MET A 1 122 ? 5.031 -12.589 10.548 1.00 81.69 122 MET A N 1
ATOM 923 C CA . MET A 1 122 ? 4.253 -11.629 11.342 1.00 81.69 122 MET A CA 1
ATOM 924 C C . MET A 1 122 ? 4.453 -10.165 10.907 1.00 81.69 122 MET A C 1
ATOM 926 O O . MET A 1 122 ? 3.817 -9.283 11.485 1.00 81.69 122 MET A O 1
ATOM 930 N N . LEU A 1 123 ? 5.344 -9.902 9.948 1.00 77.44 123 LEU A N 1
ATOM 931 C CA . LEU A 1 123 ? 5.611 -8.582 9.366 1.00 77.44 123 LEU A CA 1
ATOM 932 C C . LEU A 1 123 ? 4.933 -8.461 8.000 1.00 77.44 123 LEU A C 1
ATOM 934 O O . LEU A 1 123 ? 4.422 -7.356 7.720 1.00 77.44 123 LEU A O 1
#

Mean predicted aligned error: 5.95 Å

Foldseek 3Di:
DPVVLVVVVVVVLVVLLVVQVVVCVVPVDDSVVSSVVVCCCCCVNPVSDDPVVCVVCVVVVCCVVVVVVVVVVVVPDDPVVCVVCVVVVVVVVVCVLQVCLQVQLVVCCVVPVPPHDSVRSSD